Protein AF-A0A950HVG3-F1 (afdb_monomer_lite)

Secondary structure (DSSP, 8-state):
-HHHHHHHHTTTEETTEESS-HHHHHHHT--SSS--SSSTTTT-EEEEETTTEEEEEETTTTEEEEE---TTS-GGG-PPPPPHHHHHHHHHHHHHT--

Radius of gyration: 14.82 Å; chains: 1; bounding box: 34×32×38 Å

pLDDT: mean 87.85, std 9.36, range [54.62, 98.5]

Sequence (99 aa):
MAKVGELMLAGGRWDGRQLVPADRVRTITTQVPPGGPASALQDSFMAWGFFGQWILVMPHSGLVVVEKYDATAPLSSHTPTVPITTFMNEAAGIADAGC

Foldseek 3Di:
DQVVLLCLLVLCDDPNDRNDHSVRSCVVQQDVVQFDPDALCTSKDKDDDPQAWIWIHRNVQRDIDTDDDPPVDDPVPPRHHDDPVNSVVVSRVVSVVRD

Structure (mmCIF, N/CA/C/O backbone):
data_AF-A0A950HVG3-F1
#
_entry.id   AF-A0A950HVG3-F1
#
loop_
_atom_site.group_PDB
_atom_site.id
_atom_site.type_symbol
_atom_site.label_atom_id
_atom_site.label_alt_id
_atom_site.label_comp_id
_atom_site.label_asym_id
_atom_site.label_entity_id
_atom_site.label_seq_id
_atom_site.pdbx_PDB_ins_code
_atom_site.Cartn_x
_atom_site.Cartn_y
_atom_site.Cartn_z
_atom_site.occupancy
_atom_site.B_iso_or_equiv
_atom_site.auth_seq_id
_atom_site.auth_comp_id
_atom_site.auth_asym_id
_atom_site.auth_atom_id
_atom_site.pdbx_PDB_model_num
ATOM 1 N N . MET A 1 1 ? 0.055 -7.512 -4.953 1.00 87.12 1 MET A N 1
ATOM 2 C CA . MET A 1 1 ? 0.333 -6.468 -3.945 1.00 87.12 1 MET A CA 1
ATOM 3 C C . MET A 1 1 ? -0.923 -5.711 -3.534 1.00 87.12 1 MET A C 1
ATOM 5 O O . MET A 1 1 ? -1.100 -5.552 -2.340 1.00 87.12 1 MET A O 1
ATOM 9 N N . ALA A 1 2 ? -1.837 -5.344 -4.444 1.00 92.19 2 ALA A N 1
ATOM 10 C CA . ALA A 1 2 ? -3.049 -4.583 -4.089 1.00 92.19 2 ALA A CA 1
ATOM 11 C C . ALA A 1 2 ? -3.872 -5.198 -2.936 1.00 92.19 2 ALA A C 1
ATOM 13 O O . ALA A 1 2 ? -4.185 -4.507 -1.976 1.00 92.19 2 ALA A O 1
ATOM 14 N N . LYS A 1 3 ? -4.085 -6.523 -2.951 1.00 94.00 3 LYS A N 1
ATOM 15 C CA . LYS A 1 3 ? -4.746 -7.262 -1.855 1.00 94.00 3 LYS A CA 1
ATOM 16 C C . LYS A 1 3 ? -4.075 -7.098 -0.483 1.00 94.00 3 LYS A C 1
ATOM 18 O O . LYS A 1 3 ? -4.736 -7.135 0.543 1.00 94.00 3 LYS A O 1
ATOM 23 N N . VAL A 1 4 ? -2.753 -6.920 -0.443 1.00 94.62 4 VAL A N 1
ATOM 24 C CA . VAL A 1 4 ? -2.048 -6.636 0.819 1.00 94.62 4 VAL A CA 1
ATOM 25 C C . VAL A 1 4 ? -2.409 -5.238 1.314 1.00 94.62 4 VAL A C 1
ATOM 27 O O . VAL A 1 4 ? -2.646 -5.067 2.501 1.00 94.62 4 VAL A O 1
ATOM 30 N N . GLY A 1 5 ? -2.501 -4.254 0.418 1.00 94.94 5 GLY A N 1
ATOM 31 C CA . GLY A 1 5 ? -2.971 -2.915 0.777 1.00 94.94 5 GLY A CA 1
ATOM 32 C C . GLY A 1 5 ? -4.418 -2.925 1.267 1.00 94.94 5 GLY A C 1
ATOM 33 O O . GLY A 1 5 ? -4.707 -2.329 2.296 1.00 94.94 5 GLY A O 1
ATOM 34 N N . GLU A 1 6 ? -5.296 -3.678 0.602 1.00 95.75 6 GLU A N 1
ATOM 35 C CA . GLU A 1 6 ? -6.693 -3.867 1.017 1.00 95.75 6 GLU A CA 1
ATOM 36 C C . GLU A 1 6 ? -6.793 -4.503 2.411 1.00 95.75 6 GLU A C 1
ATOM 38 O O . GLU A 1 6 ? -7.533 -4.016 3.259 1.00 95.75 6 GLU A O 1
ATOM 43 N N . LEU A 1 7 ? -5.986 -5.532 2.694 1.00 97.56 7 LEU A N 1
ATOM 44 C CA . LEU A 1 7 ? -5.885 -6.114 4.034 1.00 97.56 7 LEU A CA 1
ATOM 45 C C . LEU A 1 7 ? -5.523 -5.055 5.086 1.00 97.56 7 LEU A C 1
ATOM 47 O O . LEU A 1 7 ? -6.086 -5.067 6.179 1.00 97.56 7 LEU A O 1
ATOM 51 N N . MET A 1 8 ? -4.585 -4.154 4.779 1.00 96.94 8 MET A N 1
ATOM 52 C CA . MET A 1 8 ? -4.183 -3.089 5.704 1.00 96.94 8 MET A CA 1
ATOM 53 C C . MET A 1 8 ? -5.278 -2.027 5.864 1.00 96.94 8 MET A C 1
ATOM 55 O O . MET A 1 8 ? -5.548 -1.624 6.994 1.00 96.94 8 MET A O 1
ATOM 59 N N . LEU A 1 9 ? -5.956 -1.635 4.778 1.00 95.25 9 LEU A N 1
ATOM 60 C CA . LEU A 1 9 ? -7.133 -0.754 4.831 1.00 95.25 9 LEU A CA 1
ATOM 61 C C . LEU A 1 9 ? -8.239 -1.346 5.706 1.00 95.25 9 LEU A C 1
ATOM 63 O O . LEU A 1 9 ? -8.834 -0.647 6.520 1.00 95.25 9 LEU A O 1
ATOM 67 N N . ALA A 1 10 ? -8.465 -2.653 5.598 1.00 96.50 10 ALA A N 1
ATOM 68 C CA . ALA A 1 10 ? -9.440 -3.390 6.390 1.00 96.50 10 ALA A CA 1
ATOM 69 C C . ALA A 1 10 ? -8.972 -3.678 7.833 1.00 96.50 10 ALA A C 1
ATOM 71 O O . ALA A 1 10 ? -9.528 -4.551 8.507 1.00 96.50 10 ALA A O 1
ATOM 72 N N . GLY A 1 11 ? -7.926 -3.001 8.323 1.00 96.56 11 GLY A N 1
ATOM 73 C CA . GLY A 1 11 ? -7.420 -3.174 9.685 1.00 96.56 11 GLY A CA 1
ATOM 74 C C . GLY A 1 11 ? -6.915 -4.591 9.965 1.00 96.56 11 GLY A C 1
ATOM 75 O O . GLY A 1 11 ? -7.037 -5.086 11.085 1.00 96.56 11 GLY A O 1
ATOM 76 N N . GLY A 1 12 ? -6.400 -5.278 8.943 1.00 97.56 12 GLY A N 1
ATOM 77 C CA . GLY A 1 12 ? -5.873 -6.637 9.035 1.00 97.56 12 GLY A CA 1
ATOM 78 C C . GLY A 1 12 ? -6.930 -7.737 8.938 1.00 97.56 12 GLY A C 1
ATOM 79 O O . GLY A 1 12 ? -6.621 -8.901 9.222 1.00 97.56 12 GLY A O 1
ATOM 80 N N . ARG A 1 13 ? -8.165 -7.402 8.545 1.00 97.94 13 ARG A N 1
ATOM 81 C CA . ARG A 1 13 ? -9.240 -8.368 8.296 1.00 97.94 13 ARG A CA 1
ATOM 82 C C . ARG A 1 13 ? -9.327 -8.721 6.818 1.00 97.94 13 ARG A C 1
ATOM 84 O O . ARG A 1 13 ? -9.286 -7.851 5.960 1.00 97.94 13 ARG A O 1
ATOM 91 N N . TRP A 1 14 ? -9.498 -10.003 6.530 1.00 96.06 14 TRP A N 1
ATOM 92 C CA . TRP A 1 14 ? -9.756 -10.508 5.187 1.00 96.06 14 TRP A CA 1
ATOM 93 C C . TRP A 1 14 ? -10.841 -11.568 5.263 1.00 96.06 14 TRP A C 1
ATOM 95 O O . TRP A 1 14 ? -10.718 -12.505 6.053 1.00 96.06 14 TRP A O 1
ATOM 105 N N . ASP A 1 15 ? -11.887 -11.414 4.452 1.00 94.94 15 ASP A N 1
ATOM 106 C CA . ASP A 1 15 ? -12.996 -12.373 4.361 1.00 94.94 15 ASP A CA 1
ATOM 107 C C . ASP A 1 15 ? -13.577 -12.741 5.744 1.00 94.94 15 ASP A C 1
ATOM 109 O O . ASP A 1 15 ? -13.637 -13.893 6.169 1.00 94.94 15 ASP A O 1
ATOM 113 N N . GLY A 1 16 ? -13.871 -11.711 6.544 1.00 94.50 16 GLY A N 1
ATOM 114 C CA . GLY A 1 16 ? -14.394 -11.855 7.906 1.00 94.50 16 GLY A CA 1
ATOM 115 C C . GLY A 1 16 ? -13.370 -12.266 8.976 1.00 94.50 16 GLY A C 1
ATOM 116 O O . GLY A 1 16 ? -13.621 -12.007 10.158 1.00 94.50 16 GLY A O 1
ATOM 117 N N . ARG A 1 17 ? -12.200 -12.808 8.604 1.00 97.38 17 ARG A N 1
ATOM 118 C CA . ARG A 1 17 ? -11.158 -13.301 9.523 1.00 97.38 17 ARG A CA 1
ATOM 119 C C . ARG A 1 17 ? -10.084 -12.250 9.817 1.00 97.38 17 ARG A C 1
ATOM 121 O O . ARG A 1 17 ? -9.554 -11.623 8.906 1.00 97.38 17 ARG A O 1
ATOM 128 N N . GLN A 1 18 ? -9.692 -12.105 11.084 1.00 97.94 18 GLN A N 1
ATOM 129 C CA . GLN A 1 18 ? -8.532 -11.293 11.471 1.00 97.94 18 GLN A CA 1
ATOM 130 C C . GLN A 1 18 ? -7.236 -12.047 11.129 1.00 97.94 18 GLN A C 1
ATOM 132 O O . GLN A 1 18 ? -6.918 -13.047 11.769 1.00 97.94 18 GLN A O 1
ATOM 137 N N . LEU A 1 19 ? -6.501 -11.596 10.111 1.00 97.88 19 LEU A N 1
ATOM 138 C CA . LEU A 1 19 ? -5.215 -12.189 9.717 1.00 97.88 19 LEU A CA 1
ATOM 139 C C . LEU A 1 19 ? -4.030 -11.495 10.388 1.00 97.88 19 LEU A C 1
ATOM 141 O O . LEU A 1 19 ? -3.068 -12.151 10.779 1.00 97.88 19 LEU A O 1
ATOM 145 N N . VAL A 1 20 ? -4.105 -10.171 10.523 1.00 97.62 20 VAL A N 1
ATOM 146 C CA . VAL A 1 20 ? -3.100 -9.343 11.201 1.00 97.62 20 VAL A CA 1
ATOM 147 C C . VAL A 1 20 ? -3.807 -8.593 12.320 1.00 97.62 20 VAL A C 1
ATOM 149 O O . VAL A 1 20 ? -4.811 -7.966 12.020 1.00 97.62 20 VAL A O 1
ATOM 152 N N . PRO A 1 21 ? -3.350 -8.625 13.582 1.00 98.50 21 PRO A N 1
ATOM 153 C CA . PRO A 1 21 ? -4.001 -7.884 14.663 1.00 98.50 21 PRO A CA 1
ATOM 154 C C . PRO A 1 21 ? -4.165 -6.391 14.333 1.00 98.50 21 PRO A C 1
ATOM 156 O O . PRO A 1 21 ? -3.246 -5.770 13.796 1.00 98.50 21 PRO A O 1
ATOM 159 N N . ALA A 1 22 ? -5.335 -5.821 14.625 1.00 97.69 22 ALA A N 1
ATOM 160 C CA . ALA A 1 22 ? -5.663 -4.445 14.243 1.00 97.69 22 ALA A CA 1
ATOM 161 C C . ALA A 1 22 ? -4.757 -3.406 14.928 1.00 97.69 22 ALA A C 1
ATOM 163 O O . ALA A 1 22 ? -4.380 -2.403 14.325 1.00 97.69 22 ALA A O 1
ATOM 164 N N . ASP A 1 23 ? -4.354 -3.671 16.171 1.00 97.88 23 ASP A N 1
ATOM 165 C CA . ASP A 1 23 ? -3.357 -2.893 16.905 1.00 97.88 23 ASP A CA 1
ATOM 166 C C . ASP A 1 23 ? -2.002 -2.915 16.191 1.00 97.88 23 ASP A C 1
ATOM 168 O O . ASP A 1 23 ? -1.396 -1.863 16.002 1.00 97.88 23 ASP A O 1
ATOM 172 N N . ARG A 1 24 ? -1.574 -4.083 15.694 1.00 97.44 24 ARG A N 1
ATOM 173 C CA . ARG A 1 24 ? -0.344 -4.200 14.907 1.00 97.44 24 ARG A CA 1
ATOM 174 C C . ARG A 1 24 ? -0.433 -3.397 13.617 1.00 97.44 24 ARG A C 1
ATOM 176 O O . ARG A 1 24 ? 0.532 -2.707 13.311 1.00 97.44 24 ARG A O 1
ATOM 183 N N . VAL A 1 25 ? -1.551 -3.467 12.887 1.00 97.00 25 VAL A N 1
ATOM 184 C CA . VAL A 1 25 ? -1.753 -2.647 11.678 1.00 97.00 25 VAL A CA 1
ATOM 185 C 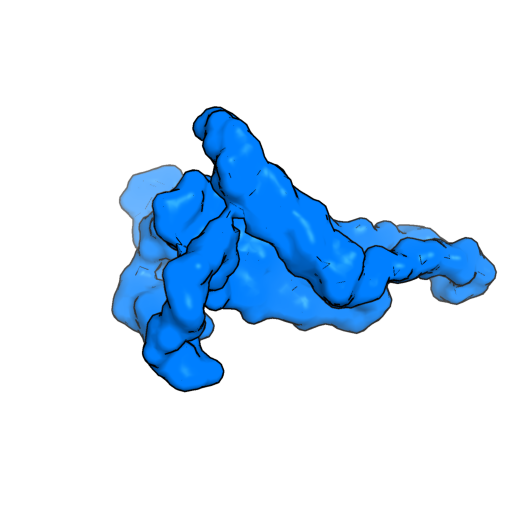C . VAL A 1 25 ? -1.603 -1.171 12.030 1.00 97.00 25 VAL A C 1
ATOM 187 O O . VAL A 1 25 ? -0.748 -0.504 11.463 1.00 97.00 25 VAL A O 1
ATOM 190 N N . ARG A 1 26 ? -2.319 -0.691 13.050 1.00 94.12 26 ARG A N 1
ATOM 191 C CA . ARG A 1 26 ?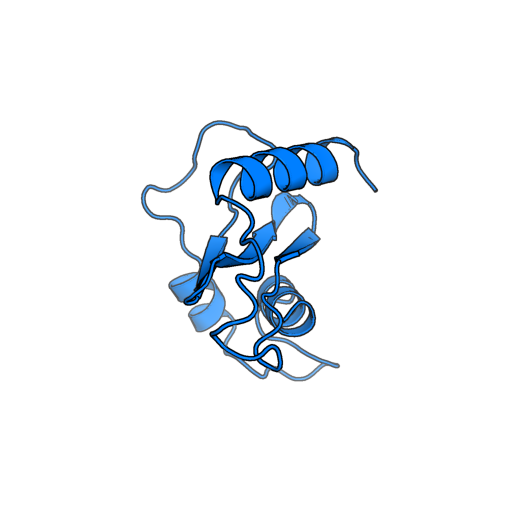 -2.219 0.701 13.505 1.00 94.12 26 ARG A CA 1
ATOM 192 C C . ARG A 1 26 ? -0.784 1.103 13.846 1.00 94.12 26 ARG A C 1
ATOM 194 O O . ARG A 1 26 ? -0.347 2.181 13.453 1.00 94.12 26 ARG A O 1
ATOM 201 N N . THR A 1 27 ? -0.047 0.258 14.566 1.00 95.00 27 THR A N 1
ATOM 202 C CA . THR A 1 27 ? 1.344 0.538 14.940 1.00 95.00 27 THR A CA 1
ATOM 203 C C . THR A 1 27 ? 2.250 0.651 13.716 1.00 95.00 27 THR A C 1
ATOM 205 O O . THR A 1 27 ? 3.014 1.606 13.625 1.00 95.00 27 THR A O 1
ATOM 208 N N . ILE A 1 28 ? 2.167 -0.284 12.765 1.00 93.50 28 ILE A N 1
ATOM 209 C CA . ILE A 1 28 ? 3.068 -0.302 11.599 1.00 93.50 28 ILE A CA 1
ATOM 210 C C . ILE A 1 28 ? 2.693 0.728 10.525 1.00 93.50 28 ILE A C 1
ATOM 212 O O . ILE A 1 28 ? 3.498 0.983 9.634 1.00 93.50 28 ILE A O 1
ATOM 216 N N . THR A 1 29 ? 1.498 1.318 10.602 1.00 93.00 29 THR A N 1
ATOM 217 C CA . THR A 1 29 ? 1.019 2.361 9.680 1.00 93.00 29 THR A CA 1
ATOM 218 C C . THR A 1 29 ? 0.947 3.744 10.327 1.00 93.00 29 THR A C 1
ATOM 220 O O . THR A 1 29 ? 0.399 4.672 9.737 1.00 93.00 29 THR A O 1
ATOM 223 N N . THR A 1 30 ? 1.453 3.903 11.552 1.00 89.38 30 THR A N 1
ATOM 224 C CA . THR A 1 30 ? 1.479 5.210 12.217 1.00 89.38 30 THR A CA 1
ATOM 225 C C . THR A 1 30 ? 2.436 6.140 11.470 1.00 89.38 30 THR A C 1
ATOM 227 O O . THR A 1 30 ? 3.615 5.823 11.311 1.00 89.38 30 THR A O 1
ATOM 230 N N . GLN A 1 31 ? 1.939 7.298 11.026 1.00 79.44 31 GLN A N 1
ATOM 231 C CA . GLN A 1 31 ? 2.775 8.313 10.386 1.00 79.44 31 GLN A CA 1
ATOM 232 C C . GLN A 1 31 ? 3.773 8.928 11.372 1.00 79.44 31 GLN A C 1
ATOM 234 O O . GLN A 1 31 ? 3.436 9.247 12.515 1.00 79.44 31 GLN A O 1
ATOM 239 N N . VAL A 1 32 ? 5.000 9.137 10.899 1.00 72.44 32 VAL A N 1
ATOM 240 C CA . VAL A 1 32 ? 6.068 9.815 11.637 1.00 72.44 32 VAL A CA 1
ATOM 241 C C . VAL A 1 32 ? 6.735 10.816 10.688 1.00 72.44 32 VAL A C 1
ATOM 243 O O . VAL A 1 32 ? 7.414 10.375 9.759 1.00 72.44 32 VAL A O 1
ATOM 246 N N . PRO A 1 33 ? 6.588 12.141 10.888 1.00 71.69 33 PRO A N 1
ATOM 247 C CA . PRO A 1 33 ? 5.770 12.835 11.893 1.00 71.69 33 PRO A CA 1
ATOM 248 C C . PRO A 1 33 ? 4.248 12.683 11.659 1.00 71.69 33 PRO A C 1
ATOM 250 O O . PRO A 1 33 ? 3.830 12.414 10.534 1.00 71.69 33 PRO A O 1
ATOM 253 N N . PRO A 1 34 ? 3.413 12.832 12.705 1.00 67.00 34 PRO A N 1
ATOM 254 C CA . PRO A 1 34 ? 1.966 12.671 12.585 1.00 67.00 34 PRO A CA 1
ATOM 255 C C . PRO A 1 34 ? 1.333 13.849 11.835 1.00 67.00 34 PRO A C 1
ATOM 257 O O . PRO A 1 34 ? 1.539 14.996 12.223 1.00 67.00 34 PRO A O 1
ATOM 260 N N . GLY A 1 35 ? 0.529 13.555 10.809 1.00 64.94 35 GLY A N 1
ATOM 261 C CA . GLY A 1 35 ? -0.273 14.542 10.086 1.00 64.94 35 GLY A CA 1
ATOM 262 C C . GLY A 1 35 ? 0.559 15.476 9.205 1.00 64.94 35 GLY A C 1
ATOM 263 O O . GLY A 1 35 ? 1.047 16.513 9.650 1.00 64.94 35 GLY A O 1
ATOM 264 N N . GLY A 1 36 ? 0.682 15.128 7.924 1.00 63.56 36 GLY A N 1
ATOM 265 C CA . GLY A 1 36 ? 1.112 16.078 6.894 1.00 63.56 36 GLY A CA 1
ATOM 266 C C . GLY A 1 36 ? 0.038 17.142 6.613 1.00 63.56 36 GLY A C 1
ATOM 267 O O . GLY A 1 36 ? -1.102 16.998 7.064 1.00 63.56 36 GLY A O 1
ATOM 268 N N . PRO A 1 37 ? 0.365 18.214 5.867 1.00 63.59 37 PRO A N 1
ATOM 269 C CA . PRO A 1 37 ? -0.642 19.161 5.391 1.00 63.59 37 PRO A CA 1
ATOM 270 C C . PRO A 1 37 ? -1.791 18.430 4.681 1.00 63.59 37 PRO A C 1
ATOM 2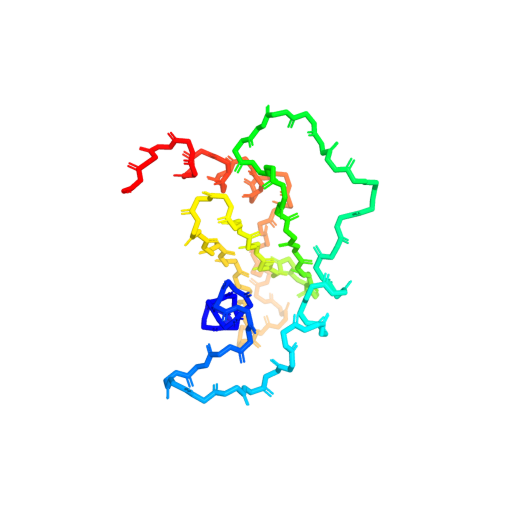72 O O . PRO A 1 37 ? -1.572 17.399 4.035 1.00 63.59 37 PRO A O 1
ATOM 275 N N . ALA A 1 38 ? -3.005 18.978 4.806 1.00 70.62 38 ALA A N 1
ATOM 276 C CA . ALA A 1 38 ? -4.190 18.446 4.139 1.00 70.62 38 ALA A CA 1
ATOM 277 C C . ALA A 1 38 ? -3.902 18.292 2.638 1.00 70.62 38 ALA A C 1
ATOM 279 O O . ALA A 1 38 ? -3.598 19.263 1.945 1.00 70.62 38 ALA A O 1
ATOM 280 N N . SER A 1 39 ? -3.915 17.049 2.175 1.00 80.75 39 SER A N 1
ATOM 281 C CA . SER A 1 39 ? -3.590 16.650 0.809 1.00 80.75 39 SER A CA 1
ATOM 282 C C . SER A 1 39 ? -4.252 15.309 0.518 1.00 80.75 39 SER A C 1
ATOM 284 O O . SER A 1 39 ? -4.602 14.579 1.448 1.00 80.75 39 SER A O 1
ATOM 286 N N . ALA A 1 40 ? -4.355 14.950 -0.761 1.00 81.31 40 ALA A N 1
ATOM 287 C CA . ALA A 1 40 ? -4.872 13.653 -1.202 1.00 81.31 40 ALA A CA 1
ATOM 288 C C . ALA A 1 40 ? -4.156 12.450 -0.552 1.00 81.31 40 ALA A C 1
ATOM 290 O O . ALA A 1 40 ? -4.711 11.361 -0.447 1.00 81.31 40 ALA A O 1
ATOM 291 N N . LEU A 1 41 ? -2.913 12.660 -0.101 1.00 86.12 41 LEU A N 1
ATOM 292 C CA . LEU A 1 41 ? -2.041 11.648 0.491 1.00 86.12 41 LEU A CA 1
ATOM 293 C C . LEU A 1 41 ? -2.003 11.703 2.027 1.00 86.12 41 LEU A C 1
ATOM 295 O O . LEU A 1 41 ? -1.135 11.089 2.658 1.00 86.12 41 LEU A O 1
ATOM 299 N N . GLN A 1 42 ? -2.920 12.436 2.658 1.00 85.75 42 GLN A N 1
ATOM 300 C CA . GLN A 1 42 ? -3.020 12.495 4.113 1.00 85.75 42 GLN A CA 1
ATOM 301 C C . GLN A 1 42 ? -3.211 11.091 4.712 1.00 85.75 42 GLN A C 1
ATOM 303 O O . GLN A 1 42 ? -3.885 10.238 4.134 1.00 85.75 42 GLN A O 1
ATOM 308 N N . ASP A 1 43 ? -2.549 10.833 5.845 1.00 88.00 43 ASP A N 1
ATOM 309 C CA . ASP A 1 43 ? -2.559 9.551 6.572 1.00 88.00 43 ASP A CA 1
ATOM 310 C C . ASP A 1 43 ? -2.125 8.325 5.751 1.00 88.00 43 ASP A C 1
ATOM 312 O O . ASP A 1 43 ? -2.271 7.177 6.179 1.00 88.00 43 ASP A O 1
ATOM 316 N N . SER A 1 44 ? -1.553 8.561 4.571 1.00 90.75 44 SER A N 1
ATOM 317 C CA . SER A 1 44 ? -1.100 7.500 3.689 1.00 90.75 44 SER A CA 1
ATOM 318 C C . SER A 1 44 ? 0.216 6.920 4.180 1.00 90.75 44 SER A C 1
ATOM 320 O O . SER A 1 44 ? 1.064 7.613 4.755 1.00 90.75 44 SER A O 1
ATOM 322 N N . PHE A 1 45 ? 0.393 5.632 3.924 1.00 92.56 45 PHE A N 1
ATOM 323 C CA . PHE A 1 45 ? 1.609 4.896 4.235 1.00 92.56 45 PHE A CA 1
ATOM 324 C C . PHE A 1 45 ? 2.016 4.052 3.034 1.00 92.56 45 PHE A C 1
ATOM 326 O O . PHE A 1 45 ? 1.178 3.625 2.234 1.00 92.56 45 PHE A O 1
ATOM 333 N N . MET A 1 46 ? 3.320 3.819 2.895 1.00 92.06 46 MET A N 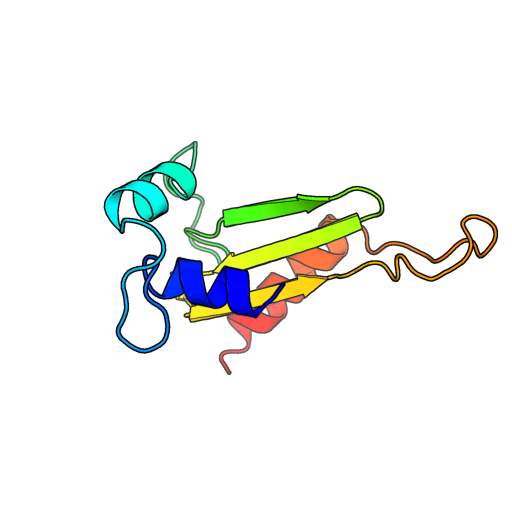1
ATOM 334 C CA . MET A 1 46 ? 3.859 3.087 1.756 1.00 92.06 46 MET A CA 1
ATOM 335 C C . MET A 1 46 ? 4.888 2.046 2.171 1.00 92.06 46 MET A C 1
ATOM 337 O O . MET A 1 46 ? 5.526 2.151 3.219 1.00 92.06 46 MET A O 1
ATOM 341 N N . ALA A 1 47 ? 5.105 1.088 1.279 1.00 92.00 47 ALA A N 1
ATOM 342 C CA . ALA A 1 47 ? 6.301 0.265 1.267 1.00 92.00 47 ALA A CA 1
ATOM 343 C C . ALA A 1 47 ? 6.930 0.288 -0.128 1.00 92.00 47 ALA A C 1
ATOM 345 O O . ALA A 1 47 ? 6.247 0.471 -1.140 1.00 92.00 47 ALA A O 1
ATOM 346 N N . TRP A 1 48 ? 8.242 0.087 -0.164 1.00 90.00 48 TRP A N 1
ATOM 347 C CA . TRP A 1 48 ? 9.038 0.130 -1.381 1.00 90.00 48 TRP A CA 1
ATOM 348 C C . TRP A 1 48 ? 9.895 -1.123 -1.518 1.00 90.00 48 TRP A C 1
ATOM 350 O O . TRP A 1 48 ? 10.263 -1.761 -0.530 1.00 90.00 48 TRP A O 1
ATOM 360 N N . GLY A 1 49 ? 10.203 -1.474 -2.761 1.00 86.69 49 GLY A N 1
ATOM 361 C CA . GLY A 1 49 ? 11.078 -2.582 -3.108 1.00 86.69 49 GLY A CA 1
ATOM 362 C C . GLY A 1 49 ? 12.118 -2.189 -4.151 1.00 86.69 49 GLY A C 1
ATOM 363 O O . GLY A 1 49 ? 12.006 -1.171 -4.837 1.00 86.69 49 GLY A O 1
ATOM 364 N N . PHE A 1 50 ? 13.132 -3.042 -4.2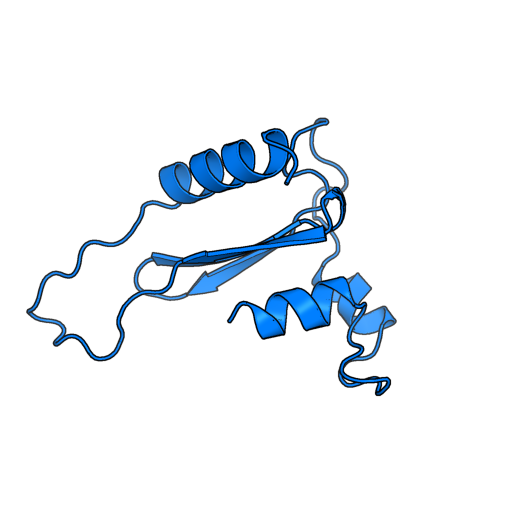90 1.00 82.62 50 PHE A N 1
ATOM 365 C CA . PHE A 1 50 ? 14.170 -2.900 -5.311 1.00 82.62 50 PHE A CA 1
ATOM 366 C C . PHE A 1 50 ? 13.558 -2.814 -6.713 1.00 82.62 50 PHE A C 1
ATOM 368 O O . PHE A 1 50 ? 12.579 -3.507 -6.979 1.00 82.62 50 PHE A O 1
ATOM 375 N N . PHE A 1 51 ? 14.159 -2.014 -7.595 1.00 82.06 51 PHE A N 1
ATOM 376 C CA . PHE A 1 51 ? 13.675 -1.749 -8.960 1.00 82.06 51 PHE A CA 1
ATOM 377 C C . PHE A 1 51 ? 12.370 -0.937 -9.055 1.00 82.06 51 PHE A C 1
ATOM 379 O O . PHE A 1 51 ? 11.624 -1.076 -10.016 1.00 82.06 51 PHE A O 1
ATOM 386 N N . GLY A 1 52 ? 12.106 -0.044 -8.095 1.00 83.31 52 GLY A N 1
ATOM 387 C CA . GLY A 1 52 ? 11.037 0.958 -8.230 1.00 83.31 52 GLY A CA 1
ATOM 388 C C . GLY A 1 52 ? 9.629 0.370 -8.168 1.00 83.31 52 GLY A C 1
ATOM 389 O O . GLY A 1 52 ? 8.750 0.773 -8.918 1.00 83.31 52 GLY A O 1
ATOM 390 N N . GLN A 1 53 ? 9.434 -0.610 -7.290 1.00 89.50 53 GLN A N 1
ATOM 391 C CA . GLN A 1 53 ? 8.127 -1.198 -7.002 1.00 89.50 53 GLN A CA 1
ATOM 392 C C . GLN A 1 53 ? 7.592 -0.604 -5.705 1.00 89.50 53 GLN A C 1
ATOM 394 O O . GLN A 1 53 ? 8.287 -0.573 -4.684 1.00 89.50 53 GLN A O 1
ATOM 399 N N . TRP A 1 54 ? 6.347 -0.150 -5.758 1.00 91.56 54 TRP A N 1
ATOM 400 C CA . TRP A 1 54 ? 5.727 0.676 -4.736 1.00 91.56 54 TRP A CA 1
ATOM 401 C C . TRP A 1 54 ? 4.354 0.106 -4.389 1.00 91.56 54 TRP A C 1
ATOM 403 O O . TRP A 1 54 ? 3.604 -0.349 -5.255 1.00 91.56 54 TRP A O 1
ATOM 413 N N . ILE A 1 55 ? 4.001 0.150 -3.111 1.00 94.56 55 ILE A N 1
ATOM 414 C CA . ILE A 1 55 ? 2.615 0.034 -2.670 1.00 94.56 55 ILE A CA 1
ATOM 415 C C . ILE A 1 55 ? 2.309 1.231 -1.789 1.00 94.56 55 ILE A C 1
ATOM 417 O O . ILE A 1 55 ? 2.981 1.444 -0.783 1.00 94.56 55 ILE A O 1
ATOM 421 N N . LEU A 1 56 ? 1.296 1.994 -2.178 1.00 94.56 56 LEU A N 1
ATOM 422 C CA . LEU A 1 56 ? 0.782 3.133 -1.439 1.00 94.56 56 LEU A CA 1
ATOM 423 C C . LEU A 1 56 ? -0.650 2.830 -1.018 1.00 94.56 56 LEU A C 1
ATOM 425 O O . LEU A 1 56 ? -1.484 2.449 -1.841 1.00 94.56 56 LEU A O 1
ATOM 429 N N . VAL A 1 57 ? -0.921 2.996 0.270 1.00 95.19 57 VAL A N 1
ATOM 430 C CA . VAL A 1 57 ? -2.242 2.809 0.861 1.00 95.19 57 VAL A CA 1
ATOM 431 C C . VAL A 1 57 ? -2.716 4.148 1.399 1.00 95.19 57 VAL A C 1
ATOM 433 O O . VAL A 1 57 ? -1.984 4.801 2.144 1.00 95.19 57 VAL A O 1
ATOM 436 N N . MET A 1 58 ? -3.934 4.535 1.025 1.00 93.25 58 MET A N 1
ATOM 437 C CA . MET A 1 58 ? -4.535 5.827 1.341 1.00 93.25 58 MET A CA 1
ATOM 438 C C . MET A 1 58 ? -5.845 5.604 2.108 1.00 93.25 58 MET A C 1
ATOM 440 O O . MET A 1 58 ? -6.904 5.455 1.497 1.00 93.25 58 MET A O 1
ATOM 444 N N . PRO A 1 59 ? -5.803 5.538 3.453 1.00 91.88 59 PRO A N 1
ATOM 445 C CA . PRO A 1 59 ? -6.987 5.254 4.262 1.00 91.88 59 PRO A CA 1
ATOM 446 C C . PRO A 1 59 ? -8.108 6.275 4.089 1.00 91.88 59 PRO A C 1
ATOM 448 O O . PRO A 1 59 ? -9.273 5.895 4.092 1.00 91.88 59 PRO A O 1
ATOM 451 N N . HIS A 1 60 ? -7.757 7.551 3.907 1.00 87.81 60 HIS A N 1
ATOM 452 C CA . HIS A 1 60 ? -8.728 8.636 3.782 1.00 87.81 60 HIS A CA 1
ATOM 453 C C . HIS A 1 60 ? -9.652 8.469 2.565 1.00 87.81 60 HIS A C 1
ATOM 455 O O . HIS A 1 60 ? -10.847 8.725 2.661 1.00 87.81 60 HIS A O 1
ATOM 461 N N . SER A 1 61 ? -9.108 7.993 1.441 1.00 89.19 61 SER A N 1
ATOM 462 C CA . SER A 1 61 ? -9.846 7.737 0.198 1.00 89.19 61 SER A CA 1
ATOM 463 C C . SER A 1 61 ? -10.238 6.268 0.009 1.00 89.19 61 SER A C 1
ATOM 465 O O . SER A 1 61 ? -10.912 5.933 -0.960 1.00 89.19 61 SER A O 1
ATOM 467 N N . GLY A 1 62 ? -9.816 5.368 0.905 1.00 92.06 62 GLY A N 1
ATOM 468 C CA . GLY A 1 62 ? -10.026 3.925 0.756 1.00 92.06 62 GLY A CA 1
ATOM 469 C C . GLY A 1 62 ? -9.295 3.315 -0.447 1.00 92.06 62 GLY A C 1
ATOM 470 O O . GLY A 1 62 ? -9.711 2.272 -0.950 1.00 92.06 62 GLY A O 1
ATOM 471 N N . LEU A 1 63 ? -8.220 3.952 -0.922 1.00 93.69 63 LEU A N 1
ATOM 472 C CA . LEU A 1 63 ? -7.541 3.603 -2.169 1.00 93.69 63 LEU A CA 1
ATOM 473 C C . LEU A 1 63 ? -6.205 2.883 -1.924 1.00 93.69 63 LEU A C 1
ATOM 475 O O . LEU A 1 63 ? -5.479 3.156 -0.964 1.00 93.69 63 LEU A O 1
ATOM 479 N N . VAL A 1 64 ? -5.850 1.976 -2.838 1.00 95.19 64 VAL A N 1
ATOM 480 C CA . VAL A 1 64 ? -4.526 1.343 -2.908 1.00 95.19 64 VAL A CA 1
ATOM 481 C C . VAL A 1 64 ? -3.976 1.504 -4.317 1.00 95.19 64 VAL A C 1
ATOM 483 O O . VAL A 1 64 ? -4.578 1.019 -5.273 1.00 95.19 64 VAL A O 1
ATOM 486 N N . VAL A 1 65 ? -2.799 2.114 -4.438 1.00 94.62 65 VAL A N 1
ATOM 487 C CA . VAL A 1 65 ? -2.076 2.240 -5.709 1.00 94.62 65 VAL A CA 1
ATOM 488 C C . VAL A 1 65 ? -0.814 1.391 -5.640 1.00 94.62 65 VAL A C 1
ATOM 490 O O . VAL A 1 65 ? -0.089 1.387 -4.642 1.00 94.62 65 VAL A O 1
ATOM 493 N N . VAL A 1 66 ? -0.571 0.620 -6.696 1.00 94.31 66 VAL A N 1
ATOM 494 C CA . VAL A 1 66 ? 0.558 -0.306 -6.783 1.00 94.31 66 VAL A CA 1
ATOM 495 C C . VAL A 1 66 ? 1.274 -0.090 -8.094 1.00 94.31 66 VAL A C 1
ATOM 497 O O . VAL A 1 66 ? 0.657 -0.177 -9.149 1.00 94.31 66 VAL A O 1
ATOM 500 N N . GLU A 1 67 ? 2.587 0.053 -8.000 1.00 91.25 67 GLU A N 1
ATOM 501 C CA . GLU A 1 67 ? 3.493 -0.053 -9.132 1.00 91.25 67 GLU A CA 1
ATOM 502 C C . GLU A 1 67 ? 4.358 -1.293 -8.944 1.00 91.25 67 GLU A C 1
ATOM 504 O O . GLU A 1 67 ? 4.910 -1.535 -7.864 1.00 91.25 67 GLU A O 1
ATOM 509 N N . LYS A 1 68 ? 4.462 -2.114 -9.987 1.00 87.81 68 LYS A N 1
ATOM 510 C CA . LYS A 1 68 ? 5.200 -3.371 -9.922 1.00 87.81 68 LYS A CA 1
ATOM 511 C C . LYS A 1 68 ? 6.185 -3.456 -11.076 1.00 87.81 68 LYS A C 1
ATOM 513 O O . LYS A 1 68 ? 5.792 -3.455 -12.235 1.00 87.81 68 LYS A O 1
ATOM 518 N N . TYR A 1 69 ? 7.443 -3.689 -10.728 1.00 83.88 69 TYR A N 1
ATOM 519 C CA . TYR A 1 69 ? 8.459 -4.102 -11.679 1.00 83.88 69 TYR A CA 1
ATOM 520 C C . TYR A 1 69 ? 8.232 -5.552 -12.130 1.00 83.88 69 TYR A C 1
ATOM 522 O O . TYR A 1 69 ? 7.969 -6.445 -11.310 1.00 83.88 69 TYR A O 1
ATOM 530 N N . ASP A 1 70 ? 8.362 -5.819 -13.428 1.00 80.44 70 ASP A N 1
ATOM 531 C CA . ASP A 1 70 ? 8.337 -7.191 -13.926 1.00 80.44 70 ASP A CA 1
ATOM 532 C C . ASP A 1 70 ? 9.631 -7.925 -13.550 1.00 80.44 70 ASP A C 1
ATOM 534 O O . ASP A 1 70 ? 10.633 -7.900 -14.260 1.00 80.44 70 ASP A O 1
ATOM 538 N N . ALA A 1 71 ? 9.591 -8.615 -12.411 1.00 73.88 71 ALA A N 1
ATOM 539 C CA . ALA A 1 71 ? 10.702 -9.419 -11.914 1.00 73.88 71 ALA A CA 1
ATOM 540 C C . ALA A 1 71 ? 11.008 -10.663 -12.771 1.00 73.88 71 ALA A C 1
ATOM 542 O O . ALA A 1 71 ? 11.992 -11.347 -12.500 1.00 73.88 71 ALA A O 1
ATOM 543 N N . THR A 1 72 ? 10.172 -10.987 -13.766 1.00 81.25 72 THR A N 1
ATOM 544 C CA . THR A 1 72 ? 10.445 -12.074 -14.718 1.00 81.25 72 THR A CA 1
ATOM 545 C C . THR A 1 72 ? 11.252 -11.605 -15.925 1.00 81.25 72 THR A C 1
ATOM 547 O O . THR A 1 72 ? 11.815 -12.435 -16.642 1.00 81.25 72 THR A O 1
ATOM 550 N N . ALA A 1 73 ? 11.365 -10.289 -16.126 1.00 78.06 73 ALA A N 1
ATOM 551 C CA . ALA A 1 73 ? 12.197 -9.725 -17.171 1.00 78.06 73 ALA A CA 1
ATOM 552 C C . ALA A 1 73 ? 13.691 -9.998 -16.876 1.00 78.06 73 ALA A C 1
ATOM 554 O O . ALA A 1 73 ? 14.136 -9.825 -15.734 1.00 78.06 73 ALA A O 1
ATOM 555 N N . PRO A 1 74 ? 14.493 -10.417 -17.875 1.00 81.00 74 PRO A N 1
ATOM 556 C CA . PRO A 1 74 ? 15.936 -10.572 -17.705 1.00 81.00 74 PRO A CA 1
ATOM 557 C C . PRO A 1 74 ? 16.577 -9.270 -17.214 1.00 81.00 74 PRO A C 1
ATOM 559 O O . PRO A 1 74 ? 16.252 -8.208 -17.719 1.00 81.00 74 PRO A O 1
ATOM 562 N N . LEU A 1 75 ? 17.558 -9.313 -16.306 1.00 74.44 75 LEU A N 1
ATOM 563 C CA . LEU A 1 75 ? 18.217 -8.082 -15.820 1.00 74.44 75 LEU A CA 1
ATOM 564 C C . LEU A 1 75 ? 18.844 -7.230 -16.945 1.00 74.44 75 LEU A C 1
ATOM 566 O O . LEU A 1 75 ? 19.017 -6.025 -16.789 1.00 74.44 75 LEU A O 1
ATOM 570 N N . SER A 1 76 ? 19.164 -7.842 -18.088 1.00 78.19 76 SER A N 1
ATOM 571 C CA . SER A 1 76 ? 19.672 -7.163 -19.282 1.00 78.19 76 SER A CA 1
ATOM 572 C C . SER A 1 76 ? 18.616 -6.368 -20.060 1.00 78.19 76 SER A C 1
ATOM 574 O O . SER A 1 76 ? 18.989 -5.566 -20.917 1.00 78.19 76 SER A O 1
ATOM 576 N N . SER A 1 77 ? 17.319 -6.553 -19.795 1.00 77.75 77 SER A N 1
ATOM 577 C CA . SER A 1 77 ? 16.238 -5.940 -20.576 1.00 77.75 77 SER A CA 1
ATOM 578 C C . SER A 1 77 ? 16.051 -4.443 -20.324 1.00 77.75 77 SER A C 1
ATOM 580 O O . SER A 1 77 ? 15.220 -3.840 -20.994 1.00 77.75 77 SER A O 1
ATOM 582 N N . HIS A 1 78 ? 16.815 -3.838 -19.400 1.00 70.69 78 HIS A N 1
ATOM 583 C CA . HIS A 1 78 ? 16.729 -2.413 -19.046 1.00 70.69 78 HIS A CA 1
ATOM 584 C C . HIS A 1 78 ? 15.281 -1.949 -18.835 1.00 70.69 78 HIS A C 1
ATOM 586 O O . HIS A 1 78 ? 14.894 -0.880 -19.307 1.00 70.69 78 HIS A O 1
ATOM 592 N N . THR A 1 79 ? 14.463 -2.763 -18.160 1.00 74.31 79 THR A N 1
ATOM 593 C CA . THR A 1 79 ? 13.059 -2.419 -17.931 1.00 74.31 79 THR A CA 1
ATOM 594 C C . THR A 1 79 ? 13.008 -1.100 -17.151 1.00 74.31 79 THR A C 1
ATOM 596 O O . THR A 1 79 ? 13.557 -1.027 -16.047 1.00 74.31 79 THR A O 1
ATOM 599 N N . PRO A 1 80 ? 12.421 -0.035 -17.721 1.00 77.81 80 PRO A N 1
ATOM 600 C CA . PRO A 1 80 ? 12.400 1.263 -17.071 1.00 77.81 80 PRO A CA 1
ATOM 601 C C . PRO A 1 80 ? 11.581 1.182 -15.784 1.00 77.81 80 PRO A C 1
ATOM 603 O O . PRO A 1 80 ? 10.540 0.527 -15.733 1.00 77.81 80 PRO A O 1
ATOM 606 N N . THR A 1 81 ? 12.066 1.838 -14.734 1.00 84.31 81 THR A N 1
ATOM 607 C CA . THR A 1 81 ? 11.358 1.954 -13.459 1.00 84.31 81 THR A CA 1
ATOM 608 C C . THR A 1 81 ? 10.621 3.285 -13.403 1.00 84.31 81 THR A C 1
ATOM 610 O O . THR A 1 81 ? 11.074 4.278 -13.977 1.00 84.31 81 THR A O 1
ATOM 613 N N . VAL A 1 82 ? 9.490 3.326 -12.699 1.00 87.06 82 VAL A N 1
ATOM 614 C CA . VAL A 1 82 ? 8.780 4.584 -12.449 1.00 87.06 82 VAL A CA 1
ATOM 615 C C . VAL A 1 82 ? 9.460 5.309 -11.281 1.00 87.06 82 VAL A C 1
ATOM 617 O O . VAL A 1 82 ? 9.528 4.752 -10.176 1.00 87.06 82 VAL A O 1
ATOM 620 N N . PRO A 1 83 ? 9.968 6.544 -11.479 1.00 88.81 83 PRO A N 1
ATOM 621 C CA . PRO A 1 83 ? 10.499 7.348 -10.387 1.00 88.81 83 PRO A CA 1
ATOM 622 C C . PRO A 1 83 ? 9.433 7.591 -9.318 1.00 88.81 83 PRO A C 1
ATOM 624 O O . PRO A 1 83 ? 8.267 7.827 -9.635 1.00 88.81 83 PRO A O 1
ATOM 627 N N . ILE A 1 84 ? 9.840 7.608 -8.046 1.00 87.81 84 ILE A N 1
ATOM 628 C CA . ILE A 1 84 ? 8.904 7.804 -6.930 1.00 87.81 84 ILE A CA 1
ATOM 629 C C . ILE A 1 84 ? 8.111 9.113 -7.048 1.00 87.81 84 ILE A C 1
ATOM 631 O O . ILE A 1 84 ? 6.936 9.143 -6.716 1.00 87.81 84 ILE A O 1
ATOM 635 N N . THR A 1 85 ? 8.707 10.185 -7.571 1.00 90.81 85 THR A N 1
ATOM 636 C CA . THR A 1 85 ? 8.012 11.467 -7.769 1.00 90.81 85 THR A CA 1
ATOM 637 C C . THR A 1 85 ? 6.859 11.351 -8.761 1.00 90.81 85 THR A C 1
ATOM 639 O O . THR A 1 85 ? 5.767 11.833 -8.475 1.00 90.81 85 THR A O 1
ATOM 642 N N . THR A 1 86 ? 7.073 10.676 -9.894 1.00 92.50 86 THR A N 1
ATOM 643 C CA . THR A 1 86 ? 6.020 10.392 -10.875 1.00 92.50 86 THR A CA 1
ATOM 644 C C . THR A 1 86 ? 4.922 9.557 -10.236 1.00 92.50 86 THR A C 1
ATOM 646 O O . THR A 1 86 ? 3.766 9.956 -10.261 1.00 92.50 86 THR A O 1
ATOM 649 N N . PHE A 1 87 ? 5.290 8.458 -9.577 1.00 91.94 87 PHE A N 1
ATOM 650 C CA . PHE A 1 87 ? 4.332 7.587 -8.902 1.00 91.94 87 PHE A CA 1
ATOM 651 C C . PHE A 1 87 ? 3.455 8.343 -7.890 1.00 91.94 87 PHE A C 1
ATOM 653 O O . PHE A 1 87 ? 2.236 8.188 -7.893 1.00 91.94 87 PHE A O 1
ATOM 660 N N . MET A 1 88 ? 4.056 9.194 -7.053 1.00 91.44 88 MET A N 1
ATOM 661 C CA . MET A 1 88 ? 3.328 9.951 -6.030 1.00 91.44 88 MET A CA 1
ATOM 662 C C . MET A 1 88 ? 2.397 11.011 -6.633 1.00 91.44 88 MET A C 1
ATOM 664 O O . MET A 1 88 ? 1.289 11.188 -6.131 1.00 91.44 88 MET A O 1
ATOM 668 N N . ASN A 1 89 ? 2.812 11.685 -7.710 1.00 92.50 89 ASN A N 1
ATOM 669 C CA . ASN A 1 89 ? 1.975 12.674 -8.395 1.00 92.50 89 ASN A CA 1
ATOM 670 C C . ASN A 1 89 ? 0.757 12.023 -9.061 1.00 92.50 89 ASN A C 1
ATOM 672 O O . ASN A 1 89 ? -0.356 12.523 -8.915 1.00 92.50 89 ASN A O 1
ATOM 676 N N . GLU A 1 90 ? 0.954 10.893 -9.743 1.00 92.62 90 GLU A N 1
ATOM 677 C CA . GLU A 1 90 ? -0.142 10.143 -10.365 1.00 92.62 90 GLU A CA 1
ATOM 678 C C . GLU A 1 90 ? -1.104 9.596 -9.302 1.00 92.62 90 GLU A C 1
ATOM 680 O O . GLU A 1 90 ? -2.318 9.728 -9.433 1.00 92.62 90 GLU A O 1
ATOM 685 N N . ALA A 1 91 ? -0.583 9.042 -8.201 1.00 92.38 91 ALA A N 1
ATOM 686 C CA . ALA A 1 91 ? -1.419 8.539 -7.115 1.00 92.38 91 ALA A CA 1
ATOM 687 C C . ALA A 1 91 ? -2.256 9.644 -6.451 1.00 92.38 91 ALA A C 1
ATOM 689 O O . ALA A 1 91 ? -3.435 9.424 -6.175 1.00 92.38 91 ALA A O 1
ATOM 690 N N . ALA A 1 92 ? -1.673 10.828 -6.229 1.00 91.00 92 ALA A N 1
ATOM 691 C CA . ALA A 1 92 ? -2.405 11.988 -5.729 1.00 91.00 92 ALA A CA 1
ATOM 692 C C . ALA A 1 92 ? -3.495 12.430 -6.717 1.00 91.00 92 ALA A C 1
ATOM 694 O O . ALA A 1 92 ? -4.633 12.631 -6.306 1.00 91.00 92 ALA A O 1
ATOM 695 N N . GLY A 1 93 ? -3.181 12.487 -8.016 1.00 91.94 93 GLY A N 1
ATOM 696 C CA . GLY A 1 93 ? -4.155 12.822 -9.056 1.00 91.94 93 GLY A CA 1
ATOM 697 C C . GLY A 1 93 ? -5.331 11.842 -9.120 1.00 91.94 93 GLY A C 1
ATOM 698 O O . GLY A 1 93 ? -6.476 12.268 -9.245 1.00 91.94 93 GLY A O 1
ATOM 699 N N . ILE A 1 94 ? -5.075 10.536 -8.974 1.00 90.94 94 ILE A N 1
ATOM 700 C CA . ILE A 1 94 ? -6.130 9.511 -8.903 1.00 90.94 94 ILE A CA 1
ATOM 701 C C . ILE A 1 94 ? -6.990 9.700 -7.646 1.00 90.94 94 ILE A C 1
ATOM 703 O O . ILE A 1 94 ? -8.211 9.596 -7.722 1.00 90.94 94 ILE A O 1
ATOM 707 N N . ALA A 1 95 ? -6.372 9.980 -6.496 1.00 89.62 95 ALA A N 1
ATOM 708 C CA . ALA A 1 95 ? -7.092 10.195 -5.243 1.00 89.62 95 ALA A CA 1
ATOM 709 C C . ALA A 1 95 ? -7.963 11.466 -5.275 1.00 89.62 95 ALA A C 1
ATOM 711 O O . ALA A 1 95 ? -9.101 11.427 -4.810 1.00 89.62 95 ALA A O 1
ATOM 712 N N . ASP A 1 96 ? -7.470 12.555 -5.871 1.00 88.69 96 ASP A N 1
ATOM 713 C CA . ASP A 1 96 ? -8.215 13.810 -6.041 1.00 88.69 96 ASP A CA 1
ATOM 714 C C . ASP A 1 96 ? -9.371 13.687 -7.042 1.00 88.69 96 ASP A C 1
ATOM 716 O O . ASP A 1 96 ? -10.369 14.399 -6.929 1.00 88.69 96 ASP A O 1
ATOM 720 N N . ALA A 1 97 ? -9.265 12.781 -8.018 1.00 86.25 97 ALA A N 1
ATOM 721 C CA . ALA A 1 97 ? -10.300 12.584 -9.028 1.00 86.25 97 ALA A CA 1
ATOM 722 C C . ALA A 1 97 ? -11.603 11.992 -8.463 1.00 86.25 97 ALA A C 1
ATOM 724 O O . ALA A 1 97 ? -12.626 12.107 -9.134 1.00 86.25 97 ALA A O 1
ATOM 725 N N . GLY A 1 98 ? -11.572 11.392 -7.263 1.00 69.81 98 GLY A N 1
ATOM 726 C CA . GLY A 1 98 ? -12.742 10.826 -6.588 1.00 69.81 98 GLY A CA 1
ATOM 727 C C . GLY A 1 98 ? -13.463 9.778 -7.441 1.00 69.81 98 GLY A C 1
ATOM 728 O O . GLY A 1 98 ? -14.426 10.100 -8.133 1.00 69.81 98 GLY A O 1
ATOM 729 N N . CYS A 1 99 ? -12.983 8.532 -7.412 1.00 54.62 99 CYS A N 1
ATOM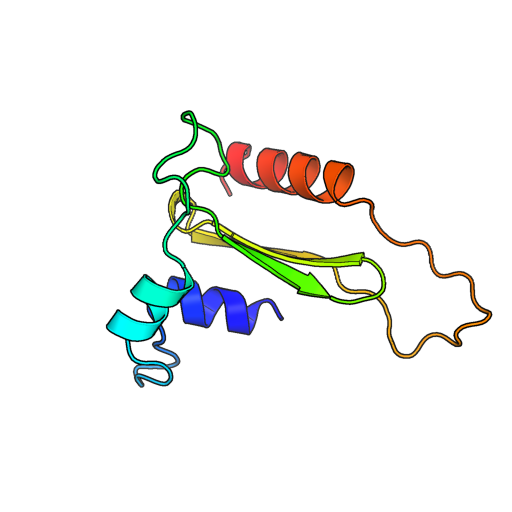 730 C CA . CYS A 1 99 ? -13.667 7.402 -8.054 1.00 54.62 99 CYS A CA 1
ATOM 731 C C . CYS A 1 99 ? -14.999 7.051 -7.378 1.00 54.62 99 CYS A C 1
ATOM 733 O O . CYS A 1 99 ? -15.063 7.104 -6.129 1.00 54.62 99 CYS A O 1
#